Protein AF-A0A928NPR2-F1 (afdb_monomer)

Structure (mmCIF, N/CA/C/O backbone):
data_AF-A0A928NPR2-F1
#
_entry.id   AF-A0A928NPR2-F1
#
loop_
_atom_site.group_PDB
_atom_site.id
_atom_site.type_symbol
_atom_site.label_atom_id
_atom_site.label_alt_id
_atom_site.label_comp_id
_atom_site.label_asym_id
_atom_site.label_entity_id
_atom_site.label_seq_id
_atom_site.pdbx_PDB_ins_code
_atom_site.Cartn_x
_atom_site.Cartn_y
_atom_site.Cartn_z
_atom_site.occupancy
_atom_site.B_iso_or_equiv
_atom_site.auth_seq_id
_atom_site.auth_comp_id
_atom_site.auth_asym_id
_atom_site.auth_atom_id
_atom_site.pdbx_PDB_model_num
ATOM 1 N N . MET A 1 1 ? 1.480 70.481 17.556 1.00 49.12 1 MET A N 1
ATOM 2 C CA . MET A 1 1 ? 0.668 69.380 18.127 1.00 49.12 1 MET A CA 1
ATOM 3 C C . MET A 1 1 ? 1.541 68.141 18.289 1.00 49.12 1 MET A C 1
ATOM 5 O O . MET A 1 1 ? 1.914 67.540 17.292 1.00 49.12 1 MET A O 1
ATOM 9 N N . LYS A 1 2 ? 1.934 67.787 19.521 1.00 47.91 2 LYS A N 1
ATOM 10 C CA . LYS A 1 2 ? 2.651 66.531 19.809 1.00 47.91 2 LYS A CA 1
ATOM 11 C C . LYS A 1 2 ? 1.611 65.439 20.048 1.00 47.91 2 LYS A C 1
ATOM 13 O O . LYS A 1 2 ? 1.010 65.386 21.114 1.00 47.91 2 LYS A O 1
ATOM 18 N N . MET A 1 3 ? 1.367 64.607 19.041 1.00 55.00 3 MET A N 1
ATOM 19 C CA . MET A 1 3 ? 0.487 63.449 19.177 1.00 55.00 3 MET A CA 1
ATOM 20 C C . MET A 1 3 ? 1.162 62.411 20.088 1.00 55.00 3 MET A C 1
ATOM 22 O O . MET A 1 3 ? 2.342 62.093 19.916 1.00 55.00 3 MET A O 1
ATOM 26 N N . ASN A 1 4 ? 0.441 61.929 21.103 1.00 62.00 4 ASN A N 1
ATOM 27 C CA . ASN A 1 4 ? 0.965 60.997 22.100 1.00 62.00 4 ASN A CA 1
ATOM 28 C C . ASN A 1 4 ? 1.379 59.678 21.428 1.00 62.00 4 ASN A C 1
ATOM 30 O O . ASN A 1 4 ? 0.531 58.934 20.942 1.00 62.00 4 ASN A O 1
ATOM 34 N N . ARG A 1 5 ? 2.683 59.359 21.442 1.00 59.19 5 ARG A N 1
ATOM 35 C CA . ARG A 1 5 ? 3.276 58.152 20.820 1.00 59.19 5 ARG A CA 1
ATOM 36 C C . ARG A 1 5 ? 2.610 56.839 21.262 1.00 59.19 5 ARG A C 1
ATOM 38 O O . ARG A 1 5 ? 2.596 55.873 20.510 1.00 59.19 5 ARG A O 1
ATOM 45 N N . LYS A 1 6 ? 2.010 56.830 22.457 1.00 58.88 6 LYS A N 1
ATOM 46 C CA . LYS A 1 6 ? 1.244 55.702 23.007 1.00 58.88 6 LYS A CA 1
ATOM 47 C C . LYS A 1 6 ? -0.061 55.433 22.241 1.00 58.88 6 LYS A C 1
ATOM 49 O O . LYS A 1 6 ? -0.447 54.281 22.102 1.00 58.88 6 LYS A O 1
ATOM 54 N N . LEU A 1 7 ? -0.699 56.475 21.698 1.00 58.94 7 LEU A N 1
ATOM 55 C CA . LEU A 1 7 ? -1.929 56.360 20.907 1.00 58.94 7 LEU A CA 1
ATOM 56 C C . LEU A 1 7 ? -1.646 55.822 19.493 1.00 58.94 7 LEU A C 1
ATOM 58 O O . LEU A 1 7 ? -2.423 55.035 18.965 1.00 58.94 7 LEU A O 1
ATOM 62 N N . LEU A 1 8 ? -0.496 56.190 18.913 1.00 59.69 8 LEU A N 1
ATOM 63 C CA . LEU A 1 8 ? -0.048 55.690 17.608 1.00 59.69 8 LEU A CA 1
ATOM 64 C C . LEU A 1 8 ? 0.280 54.188 17.662 1.00 59.69 8 LEU A C 1
ATOM 66 O O . LEU A 1 8 ? -0.124 53.434 16.784 1.00 59.69 8 LEU A O 1
ATOM 70 N N . LEU A 1 9 ? 0.962 53.743 18.723 1.00 60.12 9 LEU A N 1
ATOM 71 C CA . LEU A 1 9 ? 1.277 52.325 18.930 1.00 60.12 9 LEU A CA 1
ATOM 72 C C . LEU A 1 9 ? 0.017 51.473 19.138 1.00 60.12 9 LEU A C 1
ATOM 74 O O . LEU A 1 9 ? -0.068 50.380 18.584 1.00 60.12 9 LEU A O 1
ATOM 78 N N . ALA A 1 10 ? -0.979 51.984 19.870 1.00 59.91 10 ALA A N 1
ATOM 79 C CA . ALA A 1 10 ? -2.248 51.285 20.071 1.00 59.91 10 ALA A CA 1
ATOM 80 C C . ALA A 1 10 ? -3.044 51.105 18.762 1.00 59.91 10 ALA A C 1
ATOM 82 O O . ALA A 1 10 ? -3.636 50.048 18.555 1.00 59.91 10 ALA A O 1
ATOM 83 N N . LEU A 1 11 ? -3.007 52.092 17.858 1.00 57.91 11 LEU A N 1
ATOM 84 C CA . LEU A 1 11 ? -3.632 52.000 16.531 1.00 57.91 11 LEU A CA 1
ATOM 85 C C . LEU A 1 11 ? -2.902 51.027 15.586 1.00 57.91 11 LEU A C 1
ATOM 87 O O . LEU A 1 11 ? -3.545 50.365 14.775 1.00 57.91 11 LEU A O 1
ATOM 91 N N . CYS A 1 12 ? -1.577 50.893 15.693 1.00 57.78 12 CYS A N 1
ATOM 92 C CA . CYS A 1 12 ? -0.821 49.948 14.861 1.00 57.78 12 CYS A CA 1
ATOM 93 C C . CYS A 1 12 ? -1.057 48.479 15.256 1.00 57.78 12 CYS A C 1
ATOM 95 O O . CYS A 1 12 ? -1.118 47.613 14.384 1.00 57.78 12 CYS A O 1
ATOM 97 N N . VAL A 1 13 ? -1.209 48.186 16.553 1.00 58.09 13 VAL A N 1
ATOM 98 C CA . VAL A 1 13 ? -1.436 46.810 17.037 1.00 58.09 13 VAL A CA 1
ATOM 99 C C . VAL A 1 13 ? -2.846 46.320 16.690 1.00 58.09 13 VAL A C 1
ATOM 101 O O . VAL A 1 13 ? -3.015 45.159 16.323 1.00 58.09 13 VAL A O 1
ATOM 104 N N . SER A 1 14 ? -3.854 47.198 16.724 1.00 55.44 14 SER A N 1
ATOM 105 C CA . SER A 1 14 ? -5.223 46.830 16.343 1.00 55.44 14 SER A CA 1
ATOM 106 C C . SER A 1 14 ? -5.389 46.607 14.836 1.00 55.44 14 SER A C 1
ATOM 108 O O . SER A 1 14 ? -6.150 45.719 14.449 1.00 55.44 14 SER A O 1
ATOM 110 N N . LEU A 1 15 ? -4.639 47.321 13.983 1.00 54.56 15 LEU A N 1
ATOM 111 C CA . LEU A 1 15 ? -4.621 47.042 12.541 1.00 54.56 15 LEU A CA 1
ATOM 112 C C . LEU A 1 15 ? -3.961 45.692 12.219 1.00 54.56 15 LEU A C 1
ATOM 114 O O . LEU A 1 15 ? -4.482 44.958 11.386 1.00 54.56 15 LEU A O 1
ATOM 118 N N . LEU A 1 16 ? -2.861 45.325 12.887 1.00 53.53 16 LEU A N 1
ATOM 119 C CA . LEU A 1 16 ? -2.152 44.064 12.617 1.00 53.53 16 LEU A CA 1
ATOM 120 C C . LEU A 1 16 ? -2.949 42.815 13.037 1.00 53.53 16 LEU A C 1
ATOM 122 O O . LEU A 1 16 ? -2.889 41.800 12.344 1.00 53.53 16 LEU A O 1
ATOM 126 N N . CYS A 1 17 ? -3.751 42.885 14.105 1.00 51.44 17 CYS A N 1
ATOM 127 C CA . CYS A 1 17 ? -4.584 41.756 14.540 1.00 51.44 17 CYS A CA 1
ATOM 128 C C . CYS A 1 17 ? -5.799 41.493 13.627 1.00 51.44 17 CYS A C 1
ATOM 130 O O . CYS A 1 17 ? -6.293 40.367 13.586 1.00 51.44 17 CYS A O 1
ATOM 132 N N . GLY A 1 18 ? -6.264 42.492 12.867 1.00 48.00 18 GLY A N 1
ATOM 133 C CA . GLY A 1 18 ? -7.385 42.337 11.931 1.00 48.00 18 GLY A CA 1
ATOM 134 C C . GLY A 1 18 ? -7.040 41.562 10.653 1.00 48.00 18 GLY A C 1
ATOM 135 O O . GLY A 1 18 ? -7.916 40.940 10.058 1.00 48.00 18 GLY A O 1
ATOM 136 N N . PHE A 1 19 ? -5.769 41.543 10.237 1.00 50.59 19 PHE A N 1
ATOM 137 C CA . PHE A 1 19 ? -5.360 40.883 8.989 1.00 50.59 19 PHE A CA 1
ATOM 138 C C . PHE A 1 19 ? -5.098 39.373 9.129 1.00 50.59 19 PHE A C 1
ATOM 140 O O . PHE A 1 19 ? -5.116 38.661 8.125 1.00 50.59 19 PHE A O 1
ATOM 147 N N . PHE A 1 20 ? -4.925 38.848 10.348 1.00 49.44 20 PHE A N 1
ATOM 148 C CA . PHE A 1 20 ? -4.685 37.411 10.560 1.00 49.44 20 PHE A CA 1
ATOM 149 C C . PHE A 1 20 ? -5.959 36.548 10.543 1.00 49.44 20 PHE A C 1
ATOM 151 O O . PHE A 1 20 ? -5.880 35.350 10.258 1.00 49.44 20 PHE A O 1
ATOM 158 N N . SER A 1 21 ? -7.141 37.128 10.781 1.00 51.34 21 SER A N 1
ATOM 159 C CA . SER A 1 21 ? -8.406 36.376 10.777 1.00 51.34 21 SER A CA 1
ATOM 160 C C . SER A 1 21 ? -9.012 36.207 9.378 1.00 51.34 21 SER A C 1
ATOM 162 O O . SER A 1 21 ? -9.676 35.204 9.124 1.00 51.34 21 SER A O 1
ATOM 164 N N . VAL A 1 22 ? -8.740 37.122 8.439 1.00 48.91 22 VAL A N 1
ATOM 165 C CA . VAL A 1 22 ? -9.319 37.078 7.079 1.00 48.91 22 VAL A CA 1
ATOM 166 C C . VAL A 1 22 ? -8.438 36.295 6.088 1.00 48.91 22 VAL A C 1
ATOM 168 O O . VAL A 1 22 ? -8.949 35.703 5.139 1.00 48.91 22 VAL A O 1
ATOM 171 N N . GLY A 1 23 ? -7.125 36.194 6.332 1.00 45.53 23 GLY A N 1
ATOM 172 C CA . GLY A 1 23 ? -6.209 35.416 5.482 1.00 45.53 23 GLY A CA 1
ATOM 173 C C . GLY A 1 23 ? -6.347 33.891 5.614 1.00 45.53 23 GLY A C 1
ATOM 174 O O . GLY A 1 23 ? -6.122 33.159 4.648 1.00 45.53 23 GLY A O 1
ATOM 175 N N . SER A 1 24 ? -6.763 33.394 6.783 1.00 49.94 24 SER A N 1
ATOM 176 C CA . SER A 1 24 ? -6.776 31.948 7.068 1.00 49.94 24 SER A CA 1
ATOM 177 C C . SER A 1 24 ? -7.955 31.198 6.427 1.00 49.94 24 SER A C 1
ATOM 179 O O . SER A 1 24 ? -7.849 30.005 6.130 1.00 49.94 24 SER A O 1
ATOM 181 N N . VAL A 1 25 ? -9.069 31.882 6.141 1.00 49.62 25 VAL A N 1
ATOM 182 C CA . VAL A 1 25 ? -10.254 31.241 5.537 1.00 49.62 25 VAL A CA 1
ATOM 183 C C . VAL A 1 25 ? -10.107 31.104 4.016 1.00 49.62 25 VAL A C 1
ATOM 185 O O . VAL A 1 25 ? -10.471 30.069 3.455 1.00 49.62 25 VAL A O 1
ATOM 188 N N . LEU A 1 26 ? -9.487 32.080 3.338 1.00 49.84 26 LEU A N 1
ATOM 189 C CA . LEU A 1 26 ? -9.308 32.028 1.880 1.00 49.84 26 LEU A CA 1
ATOM 190 C C . LEU A 1 26 ? -8.270 30.979 1.440 1.00 49.84 26 LEU A C 1
ATOM 192 O O . LEU A 1 26 ? -8.445 30.330 0.406 1.00 49.84 26 LEU A O 1
ATOM 196 N N . PHE A 1 27 ? -7.215 30.756 2.234 1.00 47.41 27 PHE A N 1
ATOM 197 C CA . PHE A 1 27 ? -6.180 29.774 1.888 1.00 47.41 27 PHE A CA 1
ATOM 198 C C . PHE A 1 27 ? -6.672 28.323 2.021 1.00 47.41 27 PHE A C 1
ATOM 200 O O . PHE A 1 27 ? -6.267 27.451 1.248 1.00 47.41 27 PHE A O 1
ATOM 207 N N . THR A 1 28 ? -7.605 28.062 2.941 1.00 49.22 28 THR A N 1
ATOM 208 C CA . THR A 1 28 ? -8.161 26.715 3.147 1.00 49.22 28 THR A CA 1
ATOM 209 C C . THR A 1 28 ? -9.141 26.329 2.031 1.00 49.22 28 THR A C 1
ATOM 211 O O . THR A 1 28 ? -9.136 25.186 1.572 1.00 49.22 28 THR A O 1
ATOM 214 N N . PHE A 1 29 ? -9.908 27.285 1.495 1.00 46.78 29 PHE A N 1
ATOM 215 C CA . PHE A 1 29 ? -10.826 27.019 0.378 1.00 46.78 29 PHE A CA 1
ATOM 216 C C . PHE A 1 29 ? -10.112 26.861 -0.975 1.00 46.78 29 PHE A C 1
ATOM 218 O O . PHE A 1 29 ? -10.487 25.996 -1.771 1.00 46.78 29 PHE A O 1
ATOM 225 N N . HIS A 1 30 ? -9.037 27.615 -1.236 1.00 43.06 30 HIS A N 1
ATOM 226 C CA . HIS A 1 30 ? -8.315 27.489 -2.509 1.00 43.06 30 HIS A CA 1
ATOM 227 C C . HIS A 1 30 ? -7.497 26.185 -2.607 1.00 43.06 30 HIS A C 1
ATOM 229 O O . HIS A 1 30 ? -7.368 25.613 -3.691 1.00 43.06 30 HIS A O 1
ATOM 235 N N . LYS A 1 31 ? -7.009 25.648 -1.477 1.00 43.44 31 LYS A N 1
ATOM 236 C CA . LYS A 1 31 ? -6.272 24.371 -1.456 1.00 43.44 31 LYS A CA 1
ATOM 237 C C . LYS A 1 31 ? -7.185 23.137 -1.550 1.00 43.44 31 LYS A C 1
ATOM 239 O O . LYS A 1 31 ? -6.729 22.094 -2.014 1.00 43.44 31 LYS A O 1
ATOM 244 N N . ASN A 1 32 ? -8.465 23.266 -1.187 1.00 41.38 32 ASN A N 1
ATOM 245 C CA . ASN A 1 32 ? -9.464 22.203 -1.358 1.00 41.38 32 ASN A CA 1
ATOM 246 C C . ASN A 1 32 ? -10.091 22.168 -2.759 1.00 41.38 32 ASN A C 1
ATOM 248 O O . ASN A 1 32 ? -10.442 21.089 -3.230 1.00 41.38 32 ASN A O 1
ATOM 252 N N . SER A 1 33 ? -10.171 23.297 -3.471 1.00 42.78 33 SER A N 1
ATOM 253 C CA . SER A 1 33 ? -10.762 23.312 -4.820 1.00 42.78 33 SER A CA 1
ATOM 254 C C . SER A 1 33 ? -9.868 22.637 -5.877 1.00 42.78 33 SER A C 1
ATOM 256 O O . SER A 1 33 ? -10.358 21.905 -6.735 1.00 42.78 33 SER A O 1
ATOM 258 N N . LYS A 1 34 ? -8.533 22.745 -5.758 1.00 40.72 34 LYS A N 1
ATOM 259 C CA . LYS A 1 34 ? -7.608 22.036 -6.669 1.00 40.72 34 LYS A CA 1
ATOM 260 C C . LYS A 1 34 ? -7.555 20.518 -6.470 1.00 40.72 34 LYS A C 1
ATOM 262 O O . LYS A 1 34 ? -7.179 19.821 -7.401 1.00 40.72 34 LYS A O 1
ATOM 267 N N . LYS A 1 35 ? -7.958 19.994 -5.307 1.00 44.19 35 LYS A N 1
ATOM 268 C CA . LYS A 1 35 ? -7.977 18.542 -5.051 1.00 44.19 35 LYS A CA 1
ATOM 269 C C . LYS A 1 35 ? -9.253 17.841 -5.521 1.00 44.19 35 LYS A C 1
ATOM 271 O O . LYS A 1 35 ? -9.261 16.617 -5.541 1.00 44.19 35 LYS A O 1
ATOM 276 N N . ASN A 1 36 ? -10.302 18.578 -5.894 1.00 39.47 36 ASN A N 1
ATOM 277 C CA . ASN A 1 36 ? -11.544 17.979 -6.397 1.00 39.47 36 ASN A CA 1
ATOM 278 C C . ASN A 1 36 ? -11.597 17.892 -7.925 1.00 39.47 36 ASN A C 1
ATOM 280 O O . ASN A 1 36 ? -12.158 16.936 -8.444 1.00 39.47 36 ASN A O 1
ATOM 284 N N . ILE A 1 37 ? -10.928 18.794 -8.649 1.00 46.81 37 ILE A N 1
ATOM 285 C CA . ILE A 1 37 ? -10.859 18.715 -10.120 1.00 46.81 37 ILE A CA 1
ATOM 286 C C . ILE A 1 37 ? -9.971 17.538 -10.580 1.00 46.81 37 ILE A C 1
ATOM 288 O O . ILE A 1 37 ? -10.190 16.972 -11.646 1.00 46.81 37 ILE A O 1
ATOM 292 N N . GLU A 1 38 ? -9.018 17.096 -9.753 1.00 41.72 38 GLU A N 1
ATOM 293 C CA . GLU A 1 38 ? -8.206 15.902 -10.039 1.00 41.72 38 GLU A CA 1
ATOM 294 C C . GLU A 1 38 ? -8.905 14.579 -9.675 1.00 41.72 38 GLU A C 1
ATOM 296 O O . GLU A 1 38 ? -8.567 13.539 -10.233 1.00 41.72 38 GLU A O 1
ATOM 301 N N . ARG A 1 39 ? -9.913 14.596 -8.787 1.00 43.88 39 ARG A N 1
ATOM 302 C CA . ARG A 1 39 ? -10.651 13.379 -8.399 1.00 43.88 39 ARG A CA 1
ATOM 303 C C . ARG A 1 39 ? -11.759 12.996 -9.379 1.00 43.88 39 ARG A C 1
ATOM 305 O O . ARG A 1 39 ? -12.102 11.821 -9.452 1.00 43.88 39 ARG A O 1
ATOM 312 N N . GLU A 1 40 ? -12.290 13.936 -10.160 1.00 37.12 40 GLU A N 1
ATOM 313 C CA . GLU A 1 40 ? -13.371 13.639 -11.115 1.00 37.12 40 GLU A CA 1
ATOM 314 C C . GLU A 1 40 ? -12.884 13.099 -12.472 1.00 37.12 40 GLU A C 1
ATOM 316 O O . GLU A 1 40 ? -13.670 12.499 -13.202 1.00 37.12 40 GLU A O 1
ATOM 321 N N . ASN A 1 41 ? -11.586 13.193 -12.785 1.00 41.81 41 ASN A N 1
ATOM 322 C CA . ASN A 1 41 ? -11.025 12.595 -14.006 1.00 41.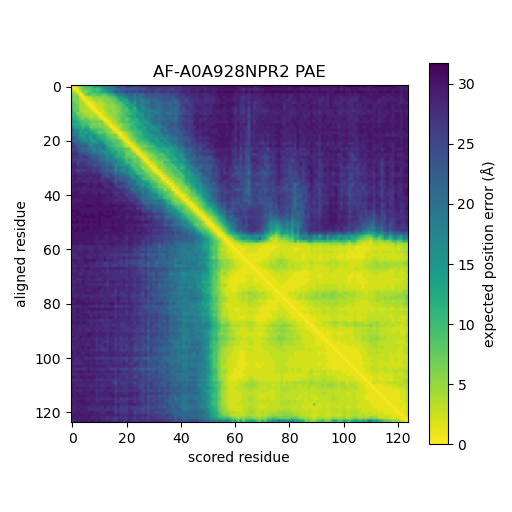81 41 ASN A CA 1
ATOM 323 C C . ASN A 1 41 ? -10.614 11.119 -13.858 1.00 41.81 41 ASN A C 1
ATOM 325 O O . ASN A 1 41 ? -10.255 10.494 -14.852 1.00 41.81 41 ASN A O 1
ATOM 329 N N . MET A 1 42 ? -10.691 10.530 -12.658 1.00 41.62 42 MET A N 1
ATOM 330 C CA . MET A 1 42 ? -10.340 9.114 -12.439 1.00 41.62 42 MET A CA 1
ATOM 331 C C . MET A 1 42 ? -11.537 8.160 -12.340 1.00 41.62 42 MET A C 1
ATOM 333 O O . MET A 1 42 ? -11.336 6.955 -12.255 1.00 41.62 42 MET A O 1
ATOM 337 N N . TYR A 1 43 ? -12.773 8.662 -12.416 1.00 42.22 43 TYR A N 1
ATOM 338 C CA . TYR A 1 43 ? -13.982 7.821 -12.409 1.00 42.22 43 TYR A CA 1
ATOM 339 C C . TYR A 1 43 ? -14.649 7.682 -13.783 1.00 42.22 43 TYR A C 1
ATOM 341 O O . TYR A 1 43 ? -15.729 7.105 -13.896 1.00 42.22 43 TYR A O 1
ATOM 349 N N . LYS A 1 44 ? -14.012 8.180 -14.851 1.00 39.94 44 LYS A N 1
ATOM 350 C CA . LYS A 1 44 ? -14.587 8.180 -16.203 1.00 39.94 44 LYS A CA 1
ATOM 351 C C . LYS A 1 44 ? -13.638 7.654 -17.282 1.00 39.94 44 LYS A C 1
ATOM 353 O O . LYS A 1 44 ? -13.535 8.242 -18.348 1.00 39.94 44 LYS A O 1
ATOM 358 N N . THR A 1 45 ? -13.022 6.499 -17.034 1.00 38.84 45 THR A N 1
ATOM 359 C CA . THR A 1 45 ? -12.492 5.653 -18.119 1.00 38.84 45 THR A CA 1
ATOM 360 C C . THR A 1 45 ? -12.753 4.178 -17.823 1.00 38.84 45 THR A C 1
ATOM 362 O O . THR A 1 45 ? -11.846 3.361 -17.707 1.00 38.84 45 THR A O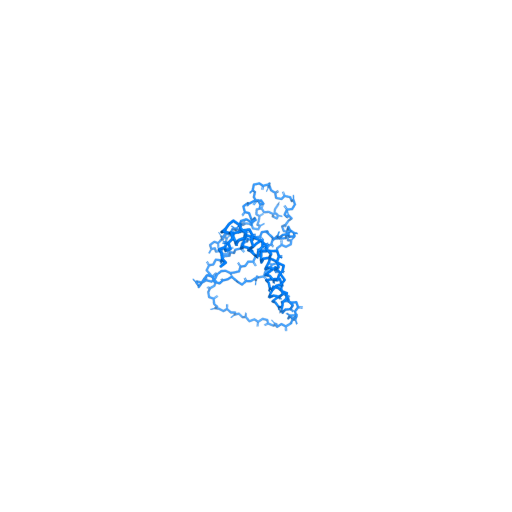 1
ATOM 365 N N . SER A 1 46 ? -14.028 3.819 -17.692 1.00 47.50 46 SER A N 1
ATOM 366 C CA . SER A 1 46 ? -14.470 2.466 -18.027 1.00 47.50 46 SER A CA 1
ATOM 367 C C . SER A 1 46 ? -14.317 2.317 -19.546 1.00 47.50 46 SER A C 1
ATOM 369 O O . SER A 1 46 ? -14.874 3.125 -20.285 1.00 47.50 46 SER A O 1
ATOM 371 N N . ASN A 1 47 ? -13.567 1.305 -19.988 1.00 46.78 47 ASN A N 1
ATOM 372 C CA . ASN A 1 47 ? -13.179 0.995 -21.373 1.00 46.78 47 ASN A CA 1
ATOM 373 C C . ASN A 1 47 ? -12.064 1.847 -21.997 1.00 46.78 47 ASN A C 1
ATOM 375 O O . ASN A 1 47 ? -12.319 2.672 -22.867 1.00 46.78 47 ASN A O 1
ATOM 379 N N . VAL A 1 48 ? -10.810 1.490 -21.697 1.00 39.38 48 VAL A N 1
ATOM 380 C CA . VAL A 1 48 ? -9.797 1.310 -22.752 1.00 39.38 48 VAL A CA 1
ATOM 381 C C . VAL A 1 48 ? -9.003 0.038 -22.452 1.00 39.38 48 VAL A C 1
ATOM 383 O O . VAL A 1 48 ? -8.079 0.017 -21.651 1.00 39.38 48 VAL A O 1
ATOM 386 N N . GLN A 1 49 ? -9.464 -1.051 -23.058 1.00 41.72 49 GLN A N 1
ATOM 387 C CA . GLN A 1 49 ? -8.659 -1.919 -23.911 1.00 41.72 49 GLN A CA 1
ATOM 388 C C . GLN A 1 49 ? -7.156 -2.020 -23.585 1.00 41.72 49 GLN A C 1
ATOM 390 O O . GLN A 1 49 ? -6.384 -1.099 -23.833 1.00 41.72 49 GLN A O 1
ATOM 395 N N . SER A 1 50 ? -6.772 -3.206 -23.103 1.00 55.84 50 SER A N 1
ATOM 396 C CA . SER A 1 50 ? -5.470 -3.866 -23.273 1.00 55.84 50 SER A CA 1
ATOM 397 C C . SER A 1 50 ? -4.391 -3.052 -23.999 1.00 55.84 50 SER A C 1
ATOM 399 O O . SER A 1 50 ? -4.415 -2.931 -25.227 1.00 55.84 50 SER A O 1
ATOM 401 N N . MET A 1 51 ? -3.373 -2.612 -23.264 1.00 44.50 51 MET A N 1
ATOM 402 C CA . MET A 1 51 ? -2.109 -2.208 -23.866 1.00 44.50 51 MET A CA 1
ATOM 403 C C . MET A 1 51 ? -0.961 -2.793 -23.036 1.00 44.50 51 MET A C 1
ATOM 405 O O . MET A 1 51 ? -0.878 -2.511 -21.838 1.00 44.50 51 MET A O 1
ATOM 409 N N . PRO A 1 52 ? -0.096 -3.6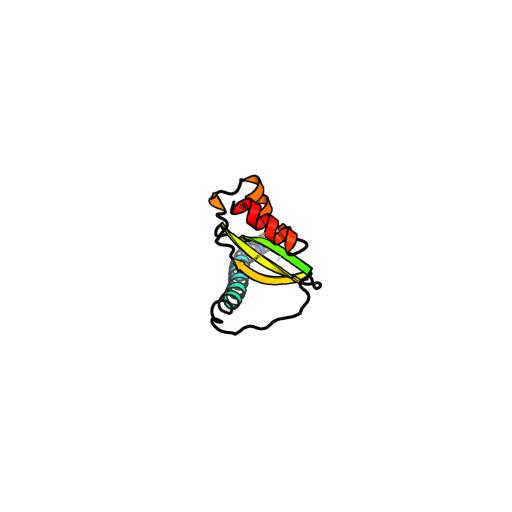41 -23.623 1.00 45.69 52 PRO A N 1
ATOM 410 C CA . PRO A 1 52 ? 1.108 -4.103 -22.960 1.00 45.69 52 PRO A CA 1
ATOM 411 C C . PRO A 1 52 ? 2.097 -2.939 -22.967 1.00 45.69 52 PRO A C 1
ATOM 413 O O . PRO A 1 52 ? 2.911 -2.798 -23.879 1.00 45.69 52 PRO A O 1
ATOM 416 N N . ASP A 1 53 ? 1.987 -2.066 -21.972 1.00 44.88 53 ASP A N 1
ATOM 417 C CA . ASP A 1 53 ? 2.971 -1.019 -21.741 1.00 44.88 53 ASP A CA 1
ATOM 418 C C . ASP A 1 53 ? 4.234 -1.700 -21.199 1.00 44.88 53 ASP A C 1
ATOM 420 O O . ASP A 1 53 ? 4.381 -1.932 -20.000 1.00 44.88 53 ASP A O 1
ATOM 424 N N . ARG A 1 54 ? 5.133 -2.090 -22.113 1.00 48.66 54 ARG A N 1
ATOM 425 C CA . ARG A 1 54 ? 6.506 -2.521 -21.805 1.00 48.66 54 ARG A CA 1
ATOM 426 C C . ARG A 1 54 ? 7.356 -1.323 -21.363 1.00 48.66 54 ARG A C 1
ATOM 428 O O . ARG A 1 54 ? 8.480 -1.144 -21.820 1.00 48.66 54 ARG A O 1
ATOM 435 N N . THR A 1 55 ? 6.827 -0.482 -20.486 1.00 57.38 55 THR A N 1
ATOM 436 C CA . THR A 1 55 ? 7.666 0.262 -19.558 1.00 57.38 55 THR A CA 1
ATOM 437 C C . THR A 1 55 ? 8.043 -0.742 -18.480 1.00 57.38 55 THR A C 1
ATOM 439 O O . THR A 1 55 ? 7.172 -1.242 -17.775 1.00 57.38 55 THR A O 1
ATOM 442 N N . ASN A 1 56 ? 9.321 -1.117 -18.407 1.00 68.19 56 ASN A N 1
ATOM 443 C CA . ASN A 1 56 ? 9.809 -2.082 -17.423 1.00 68.19 56 ASN A CA 1
ATOM 444 C C . ASN A 1 56 ? 9.435 -1.590 -16.016 1.00 68.19 56 ASN A C 1
ATOM 446 O O . ASN A 1 56 ? 10.036 -0.650 -15.491 1.00 68.19 56 ASN A O 1
ATOM 450 N N . ASN A 1 57 ? 8.407 -2.188 -15.419 1.00 75.44 57 ASN A N 1
ATOM 451 C CA . ASN A 1 57 ? 8.144 -2.022 -14.004 1.00 75.44 57 ASN A CA 1
ATOM 452 C C . ASN A 1 57 ? 9.276 -2.724 -13.262 1.00 75.44 57 ASN A C 1
ATOM 454 O O .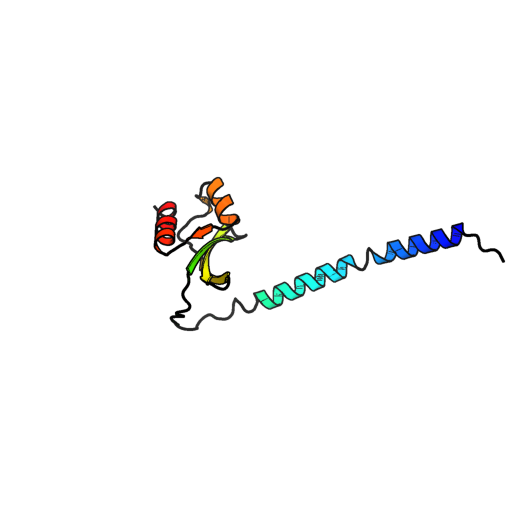 ASN A 1 57 ? 9.626 -3.861 -13.563 1.00 75.44 57 ASN A O 1
ATOM 458 N N . ILE A 1 58 ? 9.864 -2.025 -12.303 1.00 81.50 58 ILE A N 1
ATOM 459 C CA . ILE A 1 58 ? 10.999 -2.569 -11.560 1.00 81.50 58 ILE A CA 1
ATOM 460 C C . ILE A 1 58 ? 10.581 -3.133 -10.215 1.00 81.50 58 ILE A C 1
ATOM 462 O O . ILE A 1 58 ? 11.335 -3.911 -9.651 1.00 81.50 58 ILE A O 1
ATOM 466 N N . LYS A 1 59 ? 9.448 -2.678 -9.663 1.00 92.00 59 LYS A N 1
ATOM 467 C CA . LYS A 1 59 ? 8.985 -3.012 -8.312 1.00 92.00 59 LYS A CA 1
ATOM 468 C C . LYS A 1 59 ? 7.465 -2.907 -8.218 1.00 92.00 59 LYS A C 1
ATOM 470 O O . LYS A 1 59 ? 6.819 -2.244 -9.036 1.00 92.00 59 LYS A O 1
ATOM 475 N N . TYR A 1 60 ? 6.922 -3.481 -7.155 1.00 92.25 60 TYR A N 1
ATOM 476 C CA . TYR A 1 60 ? 5.526 -3.350 -6.752 1.00 92.25 60 TYR A CA 1
ATOM 477 C C . TYR A 1 60 ? 5.425 -2.585 -5.433 1.00 92.25 60 TYR A C 1
ATOM 479 O O . TYR A 1 60 ? 6.333 -2.632 -4.603 1.00 92.25 60 TYR A O 1
ATOM 487 N N . TYR A 1 61 ? 4.337 -1.847 -5.242 1.00 94.44 61 TYR A N 1
ATOM 488 C CA . TYR A 1 61 ? 4.072 -1.094 -4.021 1.00 94.44 61 TYR A CA 1
ATOM 489 C C . TYR A 1 61 ? 2.664 -1.381 -3.513 1.00 94.44 61 TYR A C 1
ATOM 491 O O . TYR A 1 61 ? 1.692 -1.116 -4.218 1.00 94.44 61 TYR A O 1
ATOM 499 N N . PHE A 1 62 ? 2.580 -1.885 -2.284 1.00 94.31 62 PHE A N 1
ATOM 500 C CA . PHE A 1 62 ? 1.333 -2.117 -1.568 1.00 94.31 62 PHE A CA 1
ATOM 501 C C . PHE A 1 62 ? 1.092 -1.046 -0.529 1.00 94.31 62 PHE A C 1
ATOM 503 O O . PHE A 1 62 ? 2.012 -0.679 0.204 1.00 94.31 62 PHE A O 1
ATOM 510 N N . VAL A 1 63 ? -0.150 -0.592 -0.415 1.00 96.12 63 VAL A N 1
ATOM 511 C CA . VAL A 1 63 ? -0.543 0.320 0.657 1.00 96.12 63 VAL A CA 1
ATOM 512 C C . VAL A 1 63 ? -1.999 0.117 1.049 1.00 96.12 63 VAL A C 1
ATOM 514 O O . VAL A 1 63 ? -2.860 -0.031 0.184 1.00 96.12 63 VAL A O 1
ATOM 517 N N . ILE A 1 64 ? -2.273 0.133 2.354 1.00 95.62 64 ILE A N 1
ATOM 518 C CA . ILE A 1 64 ? -3.645 0.237 2.860 1.00 95.62 64 ILE A CA 1
ATOM 519 C C . ILE A 1 64 ? -4.067 1.703 2.782 1.00 95.62 64 ILE A C 1
ATOM 521 O O . ILE A 1 64 ? -3.388 2.579 3.322 1.00 95.62 64 ILE A O 1
ATOM 525 N N . ASN A 1 65 ? -5.173 1.968 2.095 1.00 92.25 65 ASN A N 1
ATOM 526 C CA . ASN A 1 65 ? -5.734 3.310 1.982 1.00 92.25 65 ASN A CA 1
ATOM 527 C C . ASN A 1 65 ? -6.614 3.678 3.195 1.00 92.25 65 ASN A C 1
ATOM 529 O O . ASN A 1 65 ? -6.814 2.888 4.112 1.00 92.25 65 ASN A O 1
ATOM 533 N N . GLU A 1 66 ? -7.153 4.900 3.203 1.00 89.69 66 GLU A N 1
ATOM 534 C CA . GLU A 1 66 ? -7.984 5.419 4.304 1.00 89.69 66 GLU A CA 1
ATOM 535 C C . GLU A 1 66 ? -9.299 4.645 4.519 1.00 89.69 66 GLU A C 1
ATOM 537 O O . GLU A 1 66 ? -9.907 4.773 5.577 1.00 89.69 66 GLU A O 1
ATOM 542 N N . ASN A 1 67 ? -9.723 3.836 3.542 1.00 91.06 67 ASN A N 1
ATOM 543 C CA . ASN A 1 67 ? -10.921 2.997 3.605 1.00 91.06 67 ASN A CA 1
ATOM 544 C C . ASN A 1 67 ? -10.600 1.541 3.991 1.00 91.06 67 ASN A C 1
ATOM 546 O O . ASN A 1 67 ? -11.418 0.659 3.744 1.00 91.06 67 ASN A O 1
ATOM 550 N N . ASP A 1 68 ? -9.403 1.277 4.525 1.00 90.75 68 ASP A N 1
ATOM 551 C CA . ASP A 1 68 ? -8.911 -0.066 4.858 1.00 90.75 68 ASP A CA 1
ATOM 552 C C . ASP A 1 68 ? -8.870 -1.043 3.662 1.00 90.75 68 ASP A C 1
ATOM 554 O O . ASP A 1 68 ? -8.889 -2.258 3.841 1.00 90.75 68 ASP A O 1
ATOM 558 N N . ALA A 1 69 ? -8.755 -0.527 2.433 1.00 93.19 69 ALA A N 1
ATOM 559 C CA . ALA A 1 69 ? -8.557 -1.336 1.230 1.00 93.19 69 ALA A CA 1
ATOM 560 C C . ALA A 1 69 ? -7.073 -1.399 0.835 1.00 93.19 69 ALA A C 1
ATOM 562 O O . ALA A 1 69 ? -6.358 -0.389 0.875 1.00 93.19 69 ALA A O 1
ATOM 563 N N . LEU A 1 70 ? -6.611 -2.590 0.445 1.00 94.44 70 LEU A N 1
ATOM 564 C CA . LEU A 1 70 ? -5.230 -2.848 0.050 1.00 94.44 70 LEU A CA 1
ATOM 565 C C . LEU A 1 70 ? -5.044 -2.576 -1.447 1.00 94.44 70 LEU A C 1
ATOM 567 O O . LEU A 1 70 ? -5.558 -3.301 -2.289 1.00 94.44 70 LEU A O 1
ATOM 571 N N . ASN A 1 71 ? -4.289 -1.537 -1.790 1.00 95.00 71 ASN A N 1
ATOM 572 C CA . ASN A 1 71 ? -4.049 -1.147 -3.178 1.00 95.00 71 ASN A CA 1
ATOM 573 C C . ASN A 1 71 ? -2.652 -1.562 -3.647 1.00 95.00 71 ASN A C 1
ATOM 575 O O . ASN A 1 71 ? -1.666 -1.367 -2.929 1.00 95.00 71 ASN A O 1
ATOM 579 N N . LEU A 1 72 ? -2.573 -2.036 -4.889 1.00 93.69 72 LEU A N 1
ATOM 580 C CA . LEU A 1 72 ? -1.346 -2.387 -5.591 1.00 93.69 72 LEU A CA 1
ATOM 581 C C . LEU A 1 72 ? -1.002 -1.332 -6.649 1.00 93.69 72 LEU A C 1
ATOM 583 O O . LEU A 1 72 ? -1.833 -0.916 -7.462 1.00 93.69 72 LEU A O 1
ATOM 587 N N . TYR A 1 73 ? 0.264 -0.932 -6.672 1.00 94.00 73 TYR A N 1
ATOM 588 C CA . TYR A 1 73 ? 0.840 -0.034 -7.664 1.00 94.00 73 TYR A CA 1
ATOM 589 C C . TYR A 1 73 ? 2.078 -0.670 -8.298 1.00 94.00 73 TYR A C 1
ATOM 591 O O . TYR A 1 73 ? 2.882 -1.307 -7.616 1.00 94.00 73 TYR A O 1
ATOM 599 N N . ALA A 1 74 ? 2.285 -0.429 -9.591 1.00 91.62 74 ALA A N 1
ATOM 600 C CA . ALA A 1 74 ? 3.579 -0.648 -10.228 1.00 91.62 74 ALA A CA 1
ATOM 601 C C . ALA A 1 74 ? 4.466 0.584 -10.041 1.00 91.62 74 ALA A C 1
ATOM 603 O O . ALA A 1 74 ? 3.998 1.714 -10.202 1.00 91.62 74 ALA A O 1
ATOM 604 N N . VAL A 1 75 ? 5.741 0.357 -9.729 1.00 91.12 75 VAL A N 1
ATOM 605 C CA . VAL A 1 75 ? 6.751 1.408 -9.578 1.00 91.12 75 VAL A CA 1
ATOM 606 C C . VAL A 1 75 ? 7.769 1.298 -10.709 1.00 91.12 75 VAL A C 1
ATOM 608 O O . VAL A 1 75 ? 8.346 0.231 -10.943 1.00 91.12 75 VAL A O 1
ATOM 611 N N . TYR A 1 76 ? 7.994 2.412 -11.396 1.00 90.00 76 TYR A N 1
ATOM 612 C CA . TYR A 1 76 ? 8.909 2.513 -12.533 1.00 90.00 76 TYR A CA 1
ATOM 613 C C . TYR A 1 76 ? 10.257 3.117 -12.120 1.00 90.00 76 TYR A C 1
ATOM 615 O O . TYR A 1 76 ? 10.400 3.672 -11.029 1.00 90.00 76 TYR A O 1
ATOM 623 N N . GLU A 1 77 ? 11.262 3.018 -12.993 1.00 87.31 77 GLU A N 1
ATOM 624 C CA . GLU A 1 77 ? 12.624 3.522 -12.737 1.00 87.31 77 GLU A CA 1
ATOM 625 C C . GLU A 1 77 ? 12.668 5.019 -12.406 1.00 87.31 77 GLU A C 1
ATOM 627 O O . GLU A 1 77 ? 13.467 5.451 -11.577 1.00 87.31 77 GLU A O 1
ATOM 632 N N . ASN A 1 78 ? 11.769 5.804 -13.002 1.00 85.94 78 ASN A N 1
ATOM 633 C CA . ASN A 1 78 ? 11.623 7.239 -12.744 1.00 85.94 78 ASN A CA 1
ATOM 634 C C . ASN A 1 78 ? 10.966 7.558 -11.380 1.00 85.94 78 ASN A C 1
ATOM 636 O O . ASN A 1 78 ? 10.788 8.729 -11.050 1.00 85.94 78 ASN A O 1
ATOM 640 N N . GLY A 1 79 ? 10.583 6.544 -10.598 1.00 85.88 79 GLY A N 1
ATOM 641 C CA . GLY A 1 79 ? 9.888 6.689 -9.317 1.00 85.88 79 GLY A CA 1
ATOM 642 C C . GLY A 1 79 ? 8.379 6.928 -9.434 1.00 85.88 79 GLY A C 1
ATOM 643 O O . GLY A 1 79 ? 7.702 7.018 -8.406 1.00 85.88 79 GLY A O 1
ATOM 644 N N . GLU A 1 80 ? 7.838 7.004 -10.652 1.00 90.00 80 GLU A N 1
ATOM 645 C CA . GLU A 1 80 ? 6.400 7.095 -10.893 1.00 90.00 80 GLU A CA 1
ATOM 646 C C . GLU A 1 80 ? 5.700 5.823 -10.407 1.00 90.00 80 GLU A C 1
ATOM 648 O O . GLU A 1 80 ? 6.208 4.707 -10.556 1.00 90.00 80 GLU A O 1
ATOM 653 N N . ARG A 1 81 ? 4.511 6.001 -9.826 1.00 92.38 81 ARG A N 1
ATOM 654 C CA . ARG A 1 81 ? 3.646 4.909 -9.384 1.00 92.38 81 ARG A CA 1
ATOM 655 C C . ARG A 1 81 ? 2.373 4.921 -10.212 1.00 92.38 81 ARG A C 1
ATOM 657 O O . ARG A 1 81 ? 1.648 5.914 -10.183 1.00 92.38 81 ARG A O 1
ATOM 664 N N . LYS A 1 82 ? 2.070 3.816 -10.892 1.00 92.50 82 LYS A N 1
ATOM 665 C CA . LYS A 1 82 ? 0.783 3.634 -11.577 1.00 92.50 82 LYS A CA 1
ATOM 666 C C . LYS A 1 82 ? -0.061 2.629 -10.812 1.00 92.50 82 LYS A C 1
ATOM 668 O O . LYS A 1 82 ? 0.413 1.539 -10.494 1.00 92.50 82 LYS A O 1
ATOM 673 N N . TYR A 1 83 ? -1.297 3.014 -10.510 1.00 92.88 83 TYR A N 1
ATOM 674 C CA . TYR A 1 83 ? -2.277 2.122 -9.895 1.00 92.88 83 TYR A CA 1
ATOM 675 C C . TYR A 1 83 ? -2.506 0.901 -10.790 1.00 92.88 83 TYR A C 1
ATOM 677 O O . TYR A 1 83 ? -2.570 1.036 -12.015 1.00 92.88 83 TYR A O 1
ATOM 685 N N . LYS A 1 84 ? -2.587 -0.276 -10.173 1.00 90.88 84 LYS A N 1
ATOM 686 C CA . LYS A 1 84 ? -2.897 -1.534 -10.852 1.00 90.88 84 LYS A CA 1
ATOM 687 C C . LYS A 1 84 ? -4.291 -1.995 -10.472 1.00 90.88 84 LYS A C 1
ATOM 689 O O . LYS A 1 84 ? -5.155 -2.053 -11.339 1.00 90.88 84 LYS A O 1
ATOM 694 N N . GLU A 1 85 ? -4.497 -2.261 -9.189 1.00 92.56 85 GLU A N 1
ATOM 695 C CA . GLU A 1 85 ? -5.741 -2.823 -8.678 1.00 92.56 85 GLU A CA 1
ATOM 696 C C . GLU A 1 85 ? -5.860 -2.647 -7.162 1.00 92.56 85 GLU A C 1
ATOM 698 O O . GLU A 1 85 ? -4.916 -2.235 -6.476 1.00 92.56 85 GLU A O 1
ATOM 703 N N . THR A 1 86 ? -7.044 -2.960 -6.653 1.00 93.56 86 THR A N 1
ATOM 704 C CA . THR A 1 86 ? -7.305 -3.180 -5.235 1.00 93.56 86 THR A CA 1
ATOM 705 C C . THR A 1 86 ? -7.384 -4.687 -5.028 1.00 93.56 86 THR A C 1
ATOM 707 O O . THR A 1 86 ? -8.079 -5.364 -5.774 1.00 93.56 86 THR A O 1
ATOM 710 N N . VAL A 1 87 ? -6.622 -5.201 -4.063 1.00 91.00 87 VAL A N 1
ATOM 711 C CA . VAL A 1 87 ? -6.517 -6.633 -3.766 1.00 91.00 87 VAL A CA 1
ATOM 712 C C . VAL A 1 87 ? -7.580 -6.983 -2.736 1.00 91.00 87 VAL A C 1
ATOM 714 O O . VAL A 1 87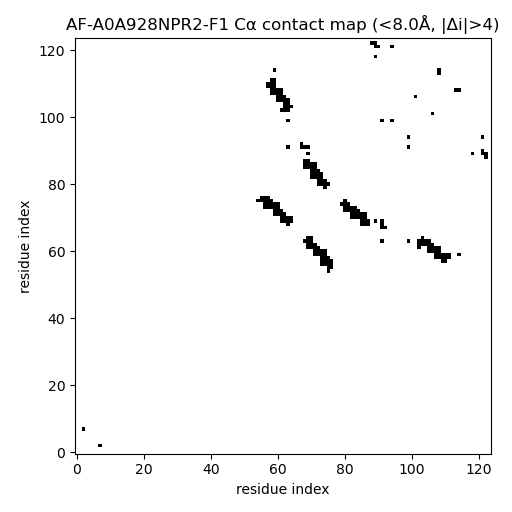 ? -7.362 -6.858 -1.529 1.00 91.00 87 VAL A O 1
ATOM 717 N N . ASP A 1 88 ? -8.751 -7.360 -3.239 1.00 87.62 88 ASP A N 1
ATOM 718 C CA . ASP A 1 88 ? -9.938 -7.663 -2.435 1.00 87.62 88 ASP A CA 1
ATOM 719 C C . ASP A 1 88 ? -9.856 -9.048 -1.770 1.00 87.62 88 ASP A C 1
ATOM 721 O O . ASP A 1 88 ? -10.566 -9.322 -0.800 1.00 87.62 88 ASP A O 1
ATOM 725 N N . GLU A 1 89 ? -8.967 -9.922 -2.251 1.00 85.88 89 GLU A N 1
ATOM 726 C CA . GLU A 1 89 ? -8.731 -11.257 -1.696 1.00 85.88 89 GLU A CA 1
ATOM 727 C C . GLU A 1 89 ? -8.158 -11.204 -0.275 1.00 85.88 89 GLU A C 1
ATOM 729 O O . GLU A 1 89 ? -8.332 -12.143 0.504 1.00 85.88 89 GLU A O 1
ATOM 734 N N . ILE A 1 90 ? -7.491 -10.104 0.082 1.00 87.69 90 ILE A N 1
ATOM 735 C CA . ILE A 1 90 ? -6.869 -9.933 1.390 1.00 87.69 90 ILE A CA 1
ATOM 736 C C . ILE A 1 90 ? -7.772 -9.092 2.289 1.00 87.69 90 ILE A C 1
ATOM 738 O O . ILE A 1 90 ? -7.894 -7.874 2.146 1.00 87.69 90 ILE A O 1
ATOM 742 N N . ASN A 1 91 ? -8.345 -9.733 3.308 1.00 89.94 91 ASN A N 1
ATOM 743 C CA . ASN A 1 91 ? -9.116 -9.028 4.322 1.00 89.94 91 ASN A CA 1
ATOM 744 C C . ASN A 1 91 ? -8.185 -8.288 5.299 1.00 89.94 91 ASN A C 1
ATOM 746 O O . ASN A 1 91 ? -7.664 -8.852 6.260 1.00 89.94 91 ASN A O 1
ATOM 750 N N . VAL A 1 92 ? -8.028 -6.978 5.109 1.00 91.50 92 VAL A N 1
ATOM 751 C CA . VAL A 1 92 ? -7.233 -6.115 6.001 1.00 91.50 92 VAL A CA 1
ATOM 752 C C . VAL A 1 92 ? -7.695 -6.205 7.468 1.00 91.50 92 VAL A C 1
ATOM 754 O O . VAL A 1 92 ? -6.887 -6.089 8.396 1.00 91.50 92 VAL A O 1
ATOM 757 N N . GLY A 1 93 ? -8.976 -6.486 7.719 1.00 90.25 93 GLY A N 1
ATOM 758 C CA . GLY A 1 93 ? -9.523 -6.675 9.063 1.00 90.25 93 GLY A CA 1
ATOM 759 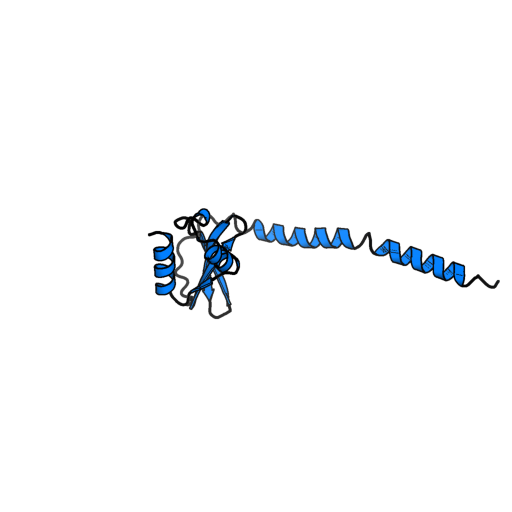C C . GLY A 1 93 ? -8.913 -7.858 9.825 1.00 90.25 93 GLY A C 1
ATOM 760 O O . GLY A 1 93 ? -8.775 -7.779 11.050 1.00 90.25 93 GLY A O 1
ATOM 761 N N . THR A 1 94 ? -8.482 -8.912 9.125 1.00 89.62 94 THR A N 1
ATOM 762 C CA . THR A 1 94 ? -7.889 -10.119 9.732 1.00 89.62 94 THR A CA 1
ATOM 763 C C . THR A 1 94 ? -6.366 -10.055 9.848 1.00 89.62 94 THR A C 1
ATOM 765 O O . THR A 1 94 ? -5.782 -10.841 10.596 1.00 89.62 94 THR A O 1
ATOM 768 N N . MET A 1 95 ? -5.715 -9.093 9.184 1.00 91.56 95 MET A N 1
ATOM 769 C CA . MET A 1 95 ? -4.277 -8.858 9.324 1.00 91.56 95 MET A CA 1
ATOM 770 C C . MET A 1 95 ? -3.887 -8.550 10.775 1.00 91.56 95 MET A C 1
ATOM 772 O O . MET A 1 95 ? -4.619 -7.888 11.525 1.00 91.56 95 MET A O 1
ATOM 776 N N . ARG A 1 96 ? -2.672 -8.954 11.164 1.00 93.38 96 ARG A N 1
ATOM 777 C CA . ARG A 1 96 ? -2.111 -8.548 12.457 1.00 93.38 96 ARG A CA 1
ATOM 778 C C . ARG A 1 96 ? -1.978 -7.031 12.499 1.00 93.38 96 ARG A C 1
ATOM 780 O O . ARG A 1 96 ? -1.681 -6.377 11.501 1.00 93.38 96 ARG A O 1
ATOM 787 N N . PHE A 1 97 ? -2.152 -6.466 13.690 1.00 94.00 97 PHE A N 1
ATOM 788 C CA . PHE A 1 97 ? -2.053 -5.021 13.881 1.00 94.00 97 PHE A CA 1
ATOM 789 C C . PHE A 1 97 ? -0.699 -4.457 13.418 1.00 94.00 97 PHE A C 1
ATOM 791 O O . PHE A 1 97 ? -0.673 -3.428 12.751 1.00 94.00 97 PHE A O 1
ATOM 798 N N . SER A 1 98 ? 0.409 -5.148 13.718 1.00 94.88 98 SER A N 1
ATOM 799 C CA . SER A 1 98 ? 1.755 -4.756 13.272 1.00 94.88 98 SER A CA 1
ATOM 800 C C . SER A 1 98 ? 1.852 -4.637 11.757 1.00 94.88 98 SER A C 1
ATOM 802 O O . SER A 1 98 ? 2.420 -3.675 11.245 1.00 94.88 98 SER A O 1
ATOM 804 N N . ASP A 1 99 ? 1.262 -5.597 11.054 1.00 93.19 99 ASP A N 1
ATOM 805 C CA . ASP A 1 99 ? 1.383 -5.721 9.611 1.00 93.19 99 ASP A CA 1
ATOM 806 C C . ASP A 1 99 ? 0.545 -4.632 8.951 1.00 93.19 99 ASP A C 1
ATOM 808 O O . ASP A 1 99 ? 1.058 -3.892 8.115 1.00 93.19 99 ASP A O 1
ATOM 812 N N . ARG A 1 100 ? -0.683 -4.396 9.433 1.00 93.56 100 ARG A N 1
ATOM 813 C CA . ARG A 1 100 ? -1.492 -3.247 8.995 1.00 93.56 100 ARG A CA 1
ATOM 814 C C . ARG A 1 100 ? -0.749 -1.923 9.109 1.00 93.56 100 ARG A C 1
ATOM 816 O O . ARG A 1 100 ? -0.779 -1.127 8.177 1.00 93.56 100 ARG A O 1
ATOM 823 N N . GLU A 1 101 ? -0.076 -1.669 10.228 1.00 95.00 101 GLU A N 1
ATOM 824 C CA . GLU A 1 101 ? 0.674 -0.422 10.415 1.00 95.00 101 GLU A CA 1
ATOM 825 C C . GLU A 1 101 ? 1.883 -0.313 9.469 1.00 95.00 101 GLU A C 1
ATOM 827 O O . GLU A 1 101 ? 2.257 0.792 9.067 1.00 95.00 101 GLU A O 1
ATOM 832 N N . ILE A 1 102 ? 2.476 -1.442 9.069 1.00 94.00 102 ILE A N 1
ATOM 833 C CA . ILE A 1 102 ? 3.506 -1.489 8.024 1.00 94.00 102 ILE A CA 1
ATOM 834 C C . ILE A 1 102 ? 2.884 -1.186 6.653 1.00 94.00 102 ILE A 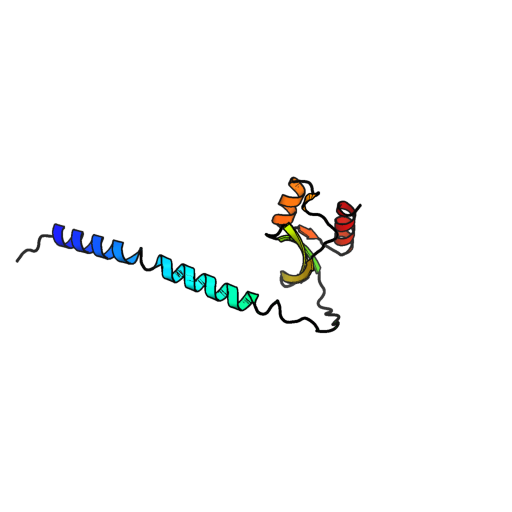C 1
ATOM 836 O O . ILE A 1 102 ? 3.355 -0.290 5.951 1.00 94.00 102 ILE A O 1
ATOM 840 N N . PHE A 1 103 ? 1.787 -1.850 6.291 1.00 94.38 103 PHE A N 1
ATOM 841 C CA . PHE A 1 103 ? 1.102 -1.637 5.015 1.00 94.38 103 PHE A CA 1
ATOM 842 C C . PHE A 1 103 ? 0.487 -0.237 4.880 1.00 94.38 103 PHE A C 1
ATOM 844 O O . PHE A 1 103 ? 0.474 0.301 3.778 1.00 94.38 103 PHE A O 1
ATOM 851 N N . LYS A 1 104 ? 0.061 0.421 5.964 1.00 94.69 104 LYS A N 1
ATOM 852 C CA . LYS A 1 104 ? -0.359 1.839 5.934 1.00 94.69 104 LYS A CA 1
ATOM 853 C C . LYS A 1 104 ? 0.786 2.795 5.587 1.00 94.69 104 LYS A C 1
ATOM 855 O O . LYS A 1 104 ? 0.561 3.828 4.963 1.00 94.69 104 LYS A O 1
ATOM 860 N N . LYS A 1 105 ? 2.023 2.468 5.977 1.00 94.69 105 LYS A N 1
ATOM 861 C CA . LYS A 1 105 ? 3.232 3.215 5.559 1.00 94.69 105 LYS A CA 1
ATOM 862 C C . LYS A 1 105 ? 3.636 2.871 4.123 1.00 94.69 105 LYS A C 1
ATOM 864 O O . LYS A 1 105 ? 4.271 3.673 3.435 1.00 94.69 105 LYS A O 1
ATOM 869 N N . GLY A 1 106 ? 3.216 1.697 3.677 1.00 93.56 106 GLY A N 1
ATOM 870 C CA . GLY A 1 106 ? 3.425 1.158 2.353 1.00 93.56 106 GLY A CA 1
ATOM 871 C C . GLY A 1 106 ? 4.662 0.275 2.272 1.00 93.56 106 GLY A C 1
ATOM 872 O O . GLY A 1 106 ? 5.703 0.559 2.866 1.00 93.56 106 GLY A O 1
ATOM 873 N N . VAL A 1 107 ? 4.537 -0.799 1.503 1.00 94.38 107 VAL A N 1
ATOM 874 C CA . VAL A 1 107 ? 5.542 -1.853 1.351 1.00 94.38 107 VAL A CA 1
ATOM 875 C C . VAL A 1 107 ? 5.984 -1.896 -0.100 1.00 94.38 107 VAL A C 1
ATOM 877 O O . VAL A 1 107 ? 5.151 -1.903 -1.001 1.00 94.38 107 VAL A O 1
ATOM 880 N N . ILE A 1 108 ? 7.295 -1.912 -0.332 1.00 94.00 108 ILE A N 1
ATOM 881 C CA . ILE A 1 108 ? 7.872 -2.071 -1.669 1.00 94.00 108 ILE A CA 1
ATOM 882 C C . ILE A 1 108 ? 8.354 -3.511 -1.812 1.00 94.00 108 ILE A C 1
ATOM 884 O O . ILE A 1 108 ? 9.176 -3.958 -1.014 1.00 94.00 108 ILE A O 1
ATOM 888 N N . LEU A 1 109 ? 7.884 -4.189 -2.852 1.00 92.00 109 LEU A N 1
ATOM 889 C CA . LEU A 1 109 ? 8.292 -5.537 -3.236 1.00 92.00 109 LEU A CA 1
ATOM 890 C C . LEU A 1 109 ? 9.147 -5.456 -4.499 1.00 92.00 109 LEU A C 1
ATOM 892 O O . LEU A 1 109 ? 8.858 -4.670 -5.408 1.00 92.00 109 LEU A O 1
ATOM 896 N N . LYS A 1 110 ? 10.238 -6.216 -4.537 1.00 89.12 110 LYS A N 1
ATOM 897 C CA . LYS A 1 110 ? 11.263 -6.092 -5.582 1.00 89.12 110 LYS A CA 1
ATOM 898 C C . LYS A 1 110 ? 10.835 -6.691 -6.908 1.00 89.12 110 LYS A C 1
ATOM 900 O O . LYS A 1 110 ? 11.252 -6.192 -7.941 1.00 89.12 110 LYS A O 1
ATOM 905 N N . ASP A 1 111 ? 10.044 -7.749 -6.877 1.00 85.75 111 ASP A N 1
ATOM 906 C CA . ASP A 1 111 ? 9.690 -8.515 -8.061 1.00 85.75 111 ASP A CA 1
ATOM 907 C C . ASP A 1 111 ? 8.331 -9.202 -7.887 1.00 85.75 111 ASP A C 1
ATOM 909 O O . ASP A 1 111 ? 7.666 -9.090 -6.855 1.00 85.75 111 ASP A O 1
ATOM 913 N N . GLU A 1 112 ? 7.898 -9.883 -8.945 1.00 85.19 112 GLU A N 1
ATOM 914 C CA . GLU A 1 112 ? 6.626 -10.605 -8.981 1.00 85.19 112 GLU A CA 1
ATOM 915 C C . GLU A 1 112 ? 6.608 -11.804 -8.024 1.00 85.19 112 GLU A C 1
ATOM 917 O O . GLU A 1 112 ? 5.556 -12.180 -7.517 1.00 85.19 112 GLU A O 1
ATOM 922 N N . LYS A 1 113 ? 7.772 -12.378 -7.707 1.00 86.81 113 LYS A N 1
ATOM 923 C CA . LYS A 1 113 ? 7.857 -13.503 -6.777 1.00 86.81 113 LYS A CA 1
ATOM 924 C C . LYS A 1 113 ? 7.579 -13.049 -5.343 1.00 86.81 113 LYS A C 1
ATOM 926 O O . LYS A 1 113 ? 6.816 -13.704 -4.640 1.00 86.81 113 LYS A O 1
ATOM 931 N N . GLU A 1 114 ? 8.158 -11.926 -4.915 1.00 89.69 114 GLU A N 1
ATOM 932 C CA . GLU A 1 114 ? 7.833 -11.310 -3.619 1.00 89.69 114 GLU A CA 1
ATOM 933 C C . GLU A 1 114 ? 6.352 -10.897 -3.543 1.00 89.69 114 GLU A C 1
ATOM 935 O O . GLU A 1 114 ? 5.734 -11.042 -2.491 1.00 89.69 114 GLU A O 1
ATOM 940 N N . LEU A 1 115 ? 5.776 -10.423 -4.655 1.00 86.50 115 LEU A N 1
ATOM 941 C CA . LEU A 1 115 ? 4.344 -10.123 -4.771 1.00 86.50 115 LEU A CA 1
ATOM 942 C C . LEU A 1 115 ? 3.478 -11.361 -4.509 1.00 86.50 115 LEU A C 1
ATOM 944 O O . LEU A 1 115 ? 2.590 -11.299 -3.661 1.00 86.50 115 LEU A O 1
ATOM 948 N N . ILE A 1 116 ? 3.753 -12.471 -5.196 1.00 88.06 116 ILE A N 1
ATOM 949 C CA . ILE A 1 116 ? 2.984 -13.714 -5.048 1.00 88.06 116 ILE A CA 1
ATOM 950 C C . ILE A 1 116 ? 3.073 -14.236 -3.614 1.00 88.06 116 ILE A C 1
ATOM 952 O O . ILE A 1 116 ? 2.040 -14.481 -3.000 1.00 88.06 116 ILE A O 1
ATOM 956 N N . HIS A 1 117 ? 4.280 -14.323 -3.048 1.00 88.19 117 HIS A N 1
ATOM 957 C CA . HIS A 1 117 ? 4.458 -14.813 -1.679 1.00 88.19 117 HIS A CA 1
ATOM 958 C C . HIS A 1 117 ? 3.737 -13.952 -0.642 1.00 88.19 117 HIS A C 1
ATOM 960 O O . HIS A 1 117 ? 3.151 -14.484 0.294 1.00 88.19 117 HIS A O 1
ATOM 966 N N . MET A 1 118 ? 3.730 -12.629 -0.823 1.00 88.88 118 MET A N 1
ATOM 967 C CA . MET A 1 118 ? 2.965 -11.753 0.058 1.00 88.88 118 MET A CA 1
ATOM 968 C C . MET A 1 118 ? 1.469 -12.070 -0.024 1.00 88.88 118 MET A C 1
ATOM 970 O O . MET A 1 118 ? 0.825 -12.195 1.010 1.00 88.88 118 MET A O 1
ATOM 974 N N . ILE A 1 119 ? 0.910 -12.239 -1.226 1.00 87.62 119 ILE A N 1
ATOM 975 C CA . ILE A 1 119 ? -0.514 -12.569 -1.372 1.00 87.62 119 ILE A CA 1
ATOM 976 C C . ILE A 1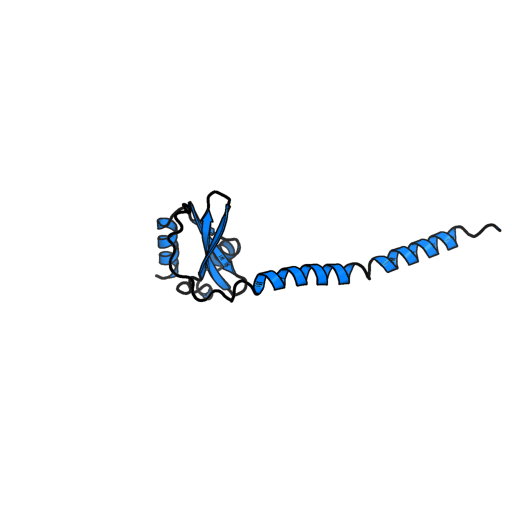 119 ? -0.830 -13.928 -0.734 1.00 87.62 119 ILE A C 1
ATOM 978 O O . ILE A 1 119 ? -1.821 -14.042 -0.012 1.00 87.62 119 ILE A O 1
ATOM 982 N N . GLU A 1 120 ? 0.020 -14.935 -0.940 1.00 88.19 120 GLU A N 1
ATOM 983 C CA . GLU A 1 120 ? -0.121 -16.267 -0.332 1.00 88.19 120 GLU A CA 1
ATOM 984 C C . GLU A 1 120 ? -0.163 -16.197 1.205 1.00 88.19 120 GLU A C 1
ATOM 986 O O . GLU A 1 120 ? -1.038 -16.812 1.815 1.00 88.19 120 GLU A O 1
ATOM 991 N N . ASP A 1 121 ? 0.699 -15.388 1.831 1.00 88.81 121 ASP A N 1
ATOM 992 C CA . ASP A 1 121 ? 0.774 -15.243 3.295 1.00 88.81 121 ASP A CA 1
ATOM 993 C C . ASP A 1 121 ? -0.525 -14.713 3.940 1.00 88.81 121 ASP A C 1
ATOM 995 O O . ASP A 1 121 ? -0.760 -14.947 5.129 1.00 88.81 121 ASP A O 1
ATOM 999 N N . TYR A 1 122 ? -1.367 -13.994 3.187 1.00 86.56 122 TYR A N 1
ATOM 1000 C CA . TYR A 1 122 ? -2.607 -13.385 3.696 1.00 86.56 122 TYR A CA 1
ATOM 1001 C C . TYR A 1 122 ? -3.898 -13.964 3.101 1.00 86.56 122 TYR A C 1
ATOM 1003 O O . TYR A 1 122 ? -4.983 -13.575 3.540 1.00 86.56 122 TYR A O 1
ATOM 1011 N N . THR A 1 123 ? -3.798 -14.864 2.121 1.00 84.81 123 THR A N 1
ATOM 1012 C CA . THR A 1 123 ? -4.954 -15.549 1.508 1.00 84.81 123 THR A CA 1
ATOM 1013 C C . THR A 1 123 ? -5.063 -17.028 1.894 1.00 84.81 123 THR A C 1
ATOM 1015 O O . THR A 1 123 ? -6.117 -17.625 1.660 1.00 84.81 123 THR A O 1
ATOM 1018 N N . GLY A 1 124 ? -4.006 -17.607 2.479 1.00 62.62 124 GLY A N 1
ATOM 1019 C CA . GLY A 1 124 ? -3.938 -19.000 2.942 1.00 62.62 124 GLY A CA 1
ATOM 1020 C C . GLY A 1 124 ? -4.604 -19.297 4.283 1.00 62.62 124 GLY A C 1
ATOM 1021 O O . GLY A 1 124 ? -4.724 -18.386 5.134 1.00 62.62 124 GLY 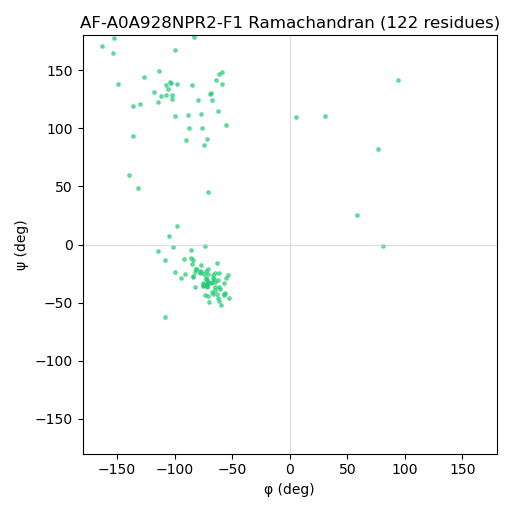A O 1
#

Radius of gyration: 25.78 Å; Cα contacts (8 Å, |Δi|>4): 114; chains: 1; bounding box: 27×88×47 Å

Sequence (124 aa):
MKMNRKLLLALCVSLLCGFFSVGSVLFTFHKNSKKNIERENMYKTSNVQSMPDRTNNIKYYFVINENDALNLYAVYENGERKYKETVDEINVGTMRFSDREIFKKGVILKDEKELIHMIEDYTG

pLDDT: mean 71.74, std 21.32, range [37.12, 96.12]

Foldseek 3Di:
DDDDPVVVVVVVVVVVVVVVVVVVVVVVVVVVVVVVVVVVVVVPDPDDDDDPPPQDQFKKKWAQDPVRWIWIWGAHPVRDTDTDDTDPLARSVPDDPVVNVVRNVMDIGGDVVSVVVVSVVRND

Mean predicted aligned error: 17.12 Å

Nearest PDB structures (foldseek):
  6nau-assembly3_C  TM=6.721E-01  e=1.036E+00  Klebsiella pneumoniae subsp. pneumoniae
  2x5c-assembly2_B  TM=4.663E-01  e=2.293E+00  Pyrobaculum spherical virus
  4qxa-assembly1_B  TM=5.118E-01  e=3.516E+00  Mus musculus
  8rth-assembly1_A  TM=2.716E-01  e=4.223E+00  Trypanosoma brucei

Solvent-accessible surface area (backbone atoms only — not comparable to full-atom values): 7551 Å² total; per-residue (Å²): 134,86,76,59,67,69,60,57,53,55,55,52,54,58,56,59,62,59,57,64,69,63,55,59,59,57,56,55,54,59,63,53,55,65,59,50,68,65,57,64,69,74,78,72,70,85,83,76,76,93,72,92,70,83,64,71,63,60,30,38,36,39,30,40,47,99,82,62,45,40,33,38,25,42,27,34,87,90,68,51,70,44,81,73,51,69,50,77,76,46,59,59,88,77,49,54,71,72,54,50,59,46,29,54,75,43,42,78,31,67,44,71,67,55,47,51,54,55,51,49,73,59,62,110

Secondary structure (DSSP, 8-state):
----HHHHHHHHHHHHHHHHHHHHHHHHHHHHHHHHHTTTTSSS------------EEEEEEEE-TTS-EEEEEEETTS-EEEEEE-TTS-TTTS-HHHHHHHHH-EEESSHHHHHHHHHHHH-